Protein AF-A0A7V3X065-F1 (afdb_monomer_lite)

Structure (mmCIF, N/CA/C/O backbone):
data_AF-A0A7V3X065-F1
#
_entry.id   AF-A0A7V3X065-F1
#
loop_
_atom_site.group_PDB
_atom_site.id
_atom_site.type_symbol
_atom_site.label_atom_id
_atom_site.label_alt_id
_atom_site.label_comp_id
_atom_site.label_asym_id
_atom_site.label_entity_id
_atom_site.label_seq_id
_atom_site.pdbx_PDB_ins_code
_atom_site.Cartn_x
_atom_site.Cartn_y
_atom_site.Cartn_z
_atom_site.occupancy
_atom_site.B_iso_or_equiv
_atom_site.auth_seq_id
_atom_site.auth_comp_id
_atom_site.auth_asym_id
_atom_site.auth_atom_id
_atom_site.pdbx_PDB_model_num
ATOM 1 N N . MET A 1 1 ? -48.866 26.792 42.245 1.00 49.00 1 MET A N 1
ATOM 2 C CA . MET A 1 1 ? -47.491 26.667 41.717 1.00 49.00 1 MET A CA 1
ATOM 3 C C . MET A 1 1 ? -47.115 25.197 41.753 1.00 49.00 1 MET A C 1
ATOM 5 O O . MET A 1 1 ? -46.932 24.668 42.839 1.00 49.00 1 MET A O 1
ATOM 9 N N . MET A 1 2 ? -47.112 24.521 40.603 1.00 50.06 2 MET A N 1
ATOM 10 C CA . MET A 1 2 ? -46.608 23.150 40.470 1.00 50.06 2 MET A CA 1
ATOM 11 C C . MET A 1 2 ? -45.158 23.252 40.000 1.00 50.06 2 MET A C 1
ATOM 13 O O . MET A 1 2 ? -44.890 23.874 38.975 1.00 50.06 2 MET A O 1
ATOM 17 N N . VAL A 1 3 ? -44.232 22.720 40.793 1.00 61.69 3 VAL A N 1
ATOM 18 C CA . VAL A 1 3 ? -42.812 22.635 40.448 1.00 61.69 3 VAL A CA 1
ATOM 19 C C . VAL A 1 3 ? -42.677 21.569 39.364 1.00 61.69 3 VAL A C 1
ATOM 21 O O . VAL A 1 3 ? -42.934 20.392 39.608 1.00 61.69 3 VAL A O 1
ATOM 24 N N . GLN A 1 4 ? -42.347 22.007 38.152 1.00 66.12 4 GLN A N 1
ATOM 25 C CA . GLN A 1 4 ? -41.954 21.141 37.048 1.00 66.12 4 GLN A CA 1
ATOM 26 C C . GLN A 1 4 ? -40.628 20.470 37.439 1.00 66.12 4 GLN A C 1
ATOM 28 O O . GLN A 1 4 ? -39.676 21.208 37.694 1.00 66.12 4 GLN A O 1
ATOM 33 N N . PRO A 1 5 ? -40.529 19.129 37.497 1.00 59.16 5 PRO A N 1
ATOM 34 C CA . PRO A 1 5 ? -39.236 18.487 37.638 1.00 59.16 5 PRO A CA 1
ATOM 35 C C . PRO A 1 5 ? -38.431 18.796 36.377 1.00 59.16 5 PRO A C 1
ATOM 37 O O . PRO A 1 5 ? -38.823 18.480 35.250 1.00 59.16 5 PRO A O 1
ATOM 40 N N . ASP A 1 6 ? -37.343 19.504 36.613 1.00 57.09 6 ASP A N 1
ATOM 41 C CA . ASP A 1 6 ? -36.144 19.644 35.821 1.00 57.09 6 ASP A CA 1
ATOM 42 C C . ASP A 1 6 ? -35.778 18.293 35.201 1.00 57.09 6 ASP A C 1
ATOM 44 O O . ASP A 1 6 ? -35.087 17.457 35.783 1.00 57.09 6 ASP A O 1
ATOM 48 N N . ASN A 1 7 ? -36.291 18.092 33.982 1.00 59.09 7 ASN A N 1
ATOM 49 C CA . ASN A 1 7 ? -35.847 17.079 33.043 1.00 59.09 7 ASN A CA 1
ATOM 50 C C . ASN A 1 7 ? -34.392 17.401 32.705 1.00 59.09 7 ASN A C 1
ATOM 52 O O . ASN A 1 7 ? -34.079 18.043 31.700 1.00 59.09 7 ASN A O 1
ATOM 56 N N . SER A 1 8 ? -33.518 17.001 33.623 1.00 53.97 8 SER A N 1
ATOM 57 C CA . SER A 1 8 ? -32.094 16.840 33.449 1.00 53.97 8 SER A CA 1
ATOM 58 C C . SER A 1 8 ? -31.941 15.839 32.320 1.00 53.97 8 SER A C 1
ATOM 60 O O . SER A 1 8 ? -31.803 14.634 32.512 1.00 53.97 8 SER A O 1
ATOM 62 N N . SER A 1 9 ? -32.002 16.389 31.109 1.00 53.91 9 SER A N 1
ATOM 63 C CA . SER A 1 9 ? -31.374 15.840 29.928 1.00 53.91 9 SER A CA 1
ATOM 64 C C . SER A 1 9 ? -29.918 15.682 30.324 1.00 53.91 9 SER A C 1
ATOM 66 O O . SER A 1 9 ? -29.110 16.593 30.157 1.00 53.91 9 SER A O 1
ATOM 68 N N . GLN A 1 10 ? -29.616 14.558 30.972 1.00 53.19 10 GLN A N 1
ATOM 69 C CA . GLN A 1 10 ? -28.274 14.056 31.084 1.00 53.19 10 GLN A CA 1
ATOM 70 C C . GLN A 1 10 ? -27.832 13.947 29.636 1.00 53.19 10 GLN A C 1
ATOM 72 O O . GLN A 1 10 ? -28.214 13.022 28.921 1.00 53.19 10 GLN A O 1
ATOM 77 N N . GLY A 1 11 ? -27.113 14.975 29.181 1.00 52.41 11 GLY A N 1
ATOM 78 C CA . GLY A 1 11 ? -26.222 14.865 28.054 1.00 52.41 11 GLY A CA 1
ATOM 79 C C . GLY A 1 11 ? -25.339 13.698 28.421 1.00 52.41 11 GLY A C 1
ATOM 80 O O . GLY A 1 11 ? -24.451 13.823 29.262 1.00 52.41 11 GLY A O 1
ATOM 81 N N . GLN A 1 12 ? -25.710 12.531 27.903 1.00 53.41 12 GLN A N 1
ATOM 82 C CA . GLN A 1 12 ? -24.936 11.317 28.012 1.00 53.41 12 GLN A CA 1
ATOM 83 C C . GLN A 1 12 ? -23.510 11.747 27.676 1.00 53.41 12 GLN A C 1
ATOM 85 O O . GLN A 1 12 ? -23.341 12.375 26.626 1.00 53.41 12 GLN A O 1
ATOM 90 N N . PRO A 1 13 ? -22.515 11.537 28.555 1.00 51.72 13 PRO A N 1
ATOM 91 C CA . PRO A 1 13 ? -21.146 11.832 28.193 1.00 51.72 13 PRO A CA 1
ATOM 92 C C . PRO A 1 13 ? -20.850 10.923 27.007 1.00 51.72 13 PRO A C 1
ATOM 94 O O . PRO A 1 13 ? -20.631 9.722 27.168 1.00 51.72 13 PRO A O 1
ATOM 97 N N . THR A 1 14 ? -20.950 11.477 25.795 1.00 58.66 14 THR A N 1
ATOM 98 C CA . THR A 1 14 ? -20.407 10.857 24.599 1.00 58.66 14 THR A CA 1
ATOM 99 C C . THR A 1 14 ? -18.981 10.536 24.999 1.00 58.66 14 THR A C 1
ATOM 101 O O . THR A 1 14 ? -18.297 11.453 25.461 1.00 58.66 14 THR A O 1
ATOM 104 N N . PRO A 1 15 ? -18.548 9.267 24.957 1.00 57.94 15 PRO A N 1
ATOM 105 C CA . PRO A 1 15 ? -17.173 8.953 25.274 1.00 57.94 15 PRO A CA 1
ATOM 106 C C . PRO A 1 15 ? -16.339 9.808 24.331 1.00 57.94 15 PRO A C 1
ATOM 108 O O . PRO A 1 15 ? -16.368 9.586 23.121 1.00 57.94 15 PRO A O 1
ATOM 111 N N . GLU A 1 16 ? -15.697 10.841 24.880 1.00 53.16 16 GLU A N 1
ATOM 112 C CA . GLU A 1 16 ? -14.691 11.636 24.200 1.00 53.16 16 GLU A CA 1
ATOM 113 C C . GLU A 1 16 ? -13.709 10.601 23.669 1.00 53.16 16 GLU A C 1
ATOM 115 O O . GLU A 1 16 ? -12.941 10.007 24.431 1.00 53.16 16 GLU A O 1
ATOM 120 N N . GLN A 1 17 ? -13.822 10.270 22.380 1.00 58.06 17 GLN A N 1
ATOM 121 C CA . GLN A 1 17 ? -12.870 9.406 21.714 1.00 58.06 17 GLN A CA 1
ATOM 122 C C . GLN A 1 17 ? -11.569 10.181 21.802 1.00 58.06 17 GLN A C 1
ATOM 124 O O . GLN A 1 17 ? -11.352 11.090 21.007 1.00 58.06 17 GLN A O 1
ATOM 129 N N . THR A 1 18 ? -10.747 9.891 22.811 1.00 56.25 18 THR A N 1
ATOM 130 C CA . THR A 1 18 ? -9.436 10.503 22.979 1.00 56.25 18 THR A CA 1
ATOM 131 C C . THR A 1 18 ? -8.659 10.196 21.709 1.00 56.25 18 THR A C 1
ATOM 133 O O . THR A 1 18 ? -8.121 9.100 21.534 1.00 56.25 18 THR A O 1
ATOM 136 N N . GLN A 1 19 ? -8.682 11.138 20.767 1.00 62.56 19 GLN A N 1
ATOM 137 C CA . GLN A 1 19 ? -8.018 10.997 19.489 1.00 62.56 19 GLN A CA 1
ATOM 138 C C . GLN A 1 19 ? -6.531 10.978 19.796 1.00 62.56 19 GLN A C 1
ATOM 140 O O . GLN A 1 19 ? -5.927 12.001 20.112 1.00 62.56 19 GLN A O 1
ATOM 145 N N . SER A 1 20 ? -5.942 9.786 19.759 1.00 77.81 20 SER A N 1
ATOM 146 C CA . SER A 1 20 ? -4.509 9.648 19.954 1.00 77.81 20 SER A CA 1
ATOM 147 C C . SER A 1 20 ? -3.797 10.435 18.845 1.00 77.81 20 SER A C 1
ATOM 149 O O . SER A 1 20 ? -4.038 10.150 17.666 1.00 77.81 20 SER A O 1
ATOM 151 N N . PRO A 1 21 ? -2.897 11.382 19.175 1.00 82.25 21 PRO A N 1
ATOM 152 C CA . PRO A 1 21 ? -2.131 12.132 18.177 1.00 82.25 21 PRO A CA 1
ATOM 153 C C . PRO A 1 21 ? -1.397 11.206 17.197 1.00 82.25 21 PRO A C 1
ATOM 155 O O . PRO A 1 21 ? -1.309 11.492 16.005 1.00 82.25 21 PRO A O 1
ATOM 158 N N . ALA A 1 22 ? -0.947 10.044 17.684 1.00 83.44 22 ALA A N 1
ATOM 159 C CA . ALA A 1 22 ? -0.311 9.013 16.873 1.00 83.44 22 ALA A CA 1
ATOM 160 C C . ALA A 1 22 ? -1.256 8.421 15.811 1.00 83.44 22 ALA A C 1
ATOM 162 O O . ALA A 1 22 ? -0.830 8.204 14.680 1.00 83.44 22 ALA A O 1
ATOM 163 N N . GLY A 1 23 ? -2.538 8.216 16.131 1.00 81.88 23 GLY A N 1
ATOM 164 C CA . GLY A 1 23 ? -3.537 7.741 15.167 1.00 81.88 23 GLY A CA 1
ATOM 165 C C . GLY A 1 23 ? -3.823 8.770 14.069 1.00 81.88 23 GLY A C 1
ATOM 166 O O . GLY A 1 23 ? -3.951 8.411 12.901 1.00 81.88 23 GLY A O 1
ATOM 167 N N . CYS A 1 24 ? -3.837 10.061 14.417 1.00 84.44 24 CYS A N 1
ATOM 168 C CA . CYS A 1 24 ? -3.980 11.145 13.440 1.00 84.44 24 CYS A CA 1
ATOM 169 C C . CYS A 1 24 ? -2.786 11.198 12.470 1.00 84.44 24 CYS A C 1
ATOM 171 O O . CYS A 1 24 ? -2.973 11.205 11.252 1.00 84.44 24 CYS A O 1
ATOM 173 N N . LEU A 1 25 ? -1.556 11.149 12.994 1.00 86.38 25 LEU A N 1
ATOM 174 C CA . LEU A 1 25 ? -0.342 11.114 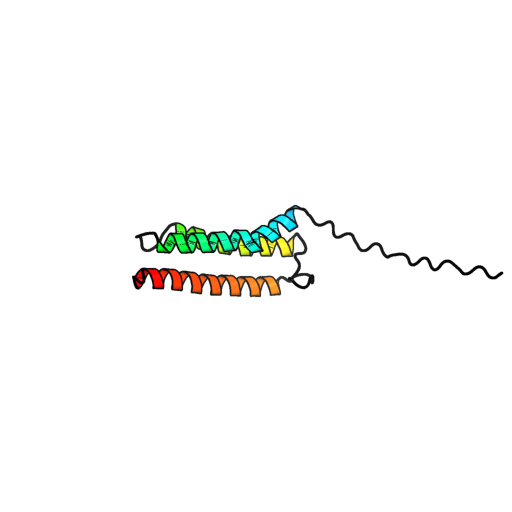12.171 1.00 86.38 25 LEU A CA 1
ATOM 175 C C . LEU A 1 25 ? -0.292 9.875 11.275 1.00 86.38 25 LEU A C 1
ATOM 177 O O . LEU A 1 25 ? 0.035 9.979 10.093 1.00 86.38 25 LEU A O 1
ATOM 181 N N . LEU A 1 26 ? -0.666 8.713 11.813 1.00 85.56 26 LEU A N 1
ATOM 182 C CA . LEU A 1 26 ? -0.733 7.476 11.045 1.00 85.56 26 LEU A CA 1
ATOM 183 C C . LEU A 1 26 ? -1.748 7.586 9.902 1.00 85.56 26 LEU A C 1
ATOM 185 O O . LEU A 1 26 ? -1.470 7.131 8.792 1.00 85.56 26 LEU A O 1
ATOM 189 N N . ARG A 1 27 ? -2.888 8.245 10.148 1.00 85.38 27 ARG A N 1
ATOM 190 C CA . ARG A 1 27 ? -3.905 8.519 9.129 1.00 85.38 27 ARG A CA 1
ATOM 191 C C . ARG A 1 27 ? -3.385 9.401 8.002 1.00 85.38 27 ARG A C 1
ATOM 193 O O . ARG A 1 27 ? -3.550 9.056 6.835 1.00 85.38 27 ARG A O 1
ATOM 200 N N . LEU A 1 28 ? -2.707 10.494 8.342 1.00 85.38 28 LEU A N 1
ATOM 201 C CA . LEU A 1 28 ? -2.070 11.368 7.354 1.00 85.38 28 LEU A CA 1
ATOM 202 C C . LEU A 1 28 ? -0.993 10.629 6.551 1.00 85.38 28 LEU A C 1
ATOM 204 O O . LEU A 1 28 ? -0.895 10.805 5.335 1.00 85.38 28 LEU A O 1
ATOM 208 N N . TYR A 1 29 ? -0.217 9.769 7.215 1.00 86.50 29 TYR A N 1
ATOM 209 C CA . TYR A 1 29 ? 0.829 8.992 6.566 1.00 86.50 29 TYR A CA 1
ATOM 210 C C . TYR A 1 29 ? 0.274 8.077 5.468 1.00 86.50 29 TYR A C 1
ATOM 212 O O . TYR A 1 29 ? 0.733 8.145 4.325 1.00 86.50 29 TYR A O 1
ATOM 220 N N . TRP A 1 30 ? -0.725 7.245 5.787 1.00 84.38 30 TRP A N 1
ATOM 221 C CA . TRP A 1 30 ? -1.248 6.283 4.813 1.00 84.38 30 TRP A CA 1
ATOM 222 C C . TRP A 1 30 ? -2.119 6.948 3.738 1.00 84.38 30 TRP A C 1
ATOM 224 O O . TRP A 1 30 ? -2.166 6.443 2.621 1.00 84.38 30 TRP A O 1
ATOM 234 N N . MET A 1 31 ? -2.771 8.081 4.031 1.00 82.25 31 MET A N 1
ATOM 235 C CA . MET A 1 31 ? -3.576 8.805 3.037 1.00 82.25 31 MET A CA 1
ATOM 236 C C . MET A 1 31 ? -2.736 9.599 2.033 1.00 82.25 31 MET A C 1
ATOM 238 O O . MET A 1 31 ? -3.135 9.708 0.877 1.00 82.25 31 MET A O 1
ATOM 242 N N . ILE A 1 32 ? -1.608 10.177 2.459 1.00 84.12 32 ILE A N 1
ATOM 243 C CA . ILE A 1 32 ? -0.848 11.136 1.641 1.00 84.12 32 ILE A CA 1
ATOM 244 C C . ILE A 1 32 ? 0.577 10.644 1.415 1.00 84.12 32 ILE A C 1
ATOM 246 O O . ILE A 1 32 ? 0.963 10.365 0.282 1.00 84.12 32 ILE A O 1
ATOM 250 N N . PHE A 1 33 ? 1.363 10.531 2.486 1.00 81.56 33 PHE A N 1
ATOM 251 C CA . PHE A 1 33 ? 2.810 10.327 2.383 1.00 81.56 33 PHE A CA 1
ATOM 252 C C . PHE A 1 33 ? 3.182 9.043 1.648 1.00 81.56 33 PHE A C 1
ATOM 254 O O . PHE A 1 33 ? 4.071 9.059 0.800 1.00 81.56 33 PHE A O 1
ATOM 261 N N . GLY A 1 34 ? 2.504 7.937 1.949 1.00 76.06 34 GLY A N 1
ATOM 262 C CA . GLY A 1 34 ? 2.847 6.660 1.338 1.00 76.06 34 GLY A CA 1
ATOM 263 C C . GLY A 1 34 ? 2.518 6.590 -0.159 1.00 76.06 34 GLY A C 1
ATOM 264 O O . GLY A 1 34 ? 3.322 6.074 -0.933 1.00 76.06 34 GLY A O 1
ATOM 265 N N . TYR A 1 35 ? 1.402 7.184 -0.597 1.00 81.75 35 TYR A N 1
ATOM 266 C CA . TYR A 1 35 ? 1.075 7.278 -2.025 1.00 81.75 35 TYR A CA 1
ATOM 267 C C . TYR A 1 35 ? 1.965 8.287 -2.758 1.00 81.75 35 TYR A C 1
ATOM 269 O O . TYR A 1 35 ? 2.409 8.011 -3.870 1.00 81.75 35 TYR A O 1
ATOM 277 N N . LEU A 1 36 ? 2.288 9.421 -2.128 1.00 83.88 36 LEU A N 1
ATOM 278 C CA . LEU A 1 36 ? 3.216 10.406 -2.685 1.00 83.88 36 LEU A CA 1
ATOM 279 C C . LEU A 1 36 ? 4.599 9.790 -2.926 1.00 83.88 36 LEU A C 1
ATOM 281 O O . LEU A 1 36 ? 5.172 9.972 -3.997 1.00 83.88 36 LEU A O 1
ATOM 285 N N . LEU A 1 37 ? 5.108 9.012 -1.966 1.00 81.81 37 LEU A N 1
ATOM 286 C CA . LEU A 1 37 ? 6.376 8.302 -2.114 1.00 81.81 37 LEU A CA 1
ATOM 287 C C . LEU A 1 37 ? 6.336 7.318 -3.293 1.00 81.81 37 LEU A C 1
ATOM 289 O O . LEU A 1 37 ? 7.271 7.293 -4.089 1.00 81.81 37 LEU A O 1
ATOM 293 N N . ALA A 1 38 ? 5.240 6.570 -3.459 1.00 77.75 38 ALA A N 1
ATOM 294 C CA . ALA A 1 38 ? 5.069 5.664 -4.594 1.00 77.75 38 ALA A CA 1
ATOM 295 C C . ALA A 1 38 ? 5.087 6.405 -5.947 1.00 77.75 38 ALA A C 1
ATOM 297 O O . ALA A 1 38 ? 5.722 5.940 -6.894 1.00 77.75 38 ALA A O 1
ATOM 298 N N . VAL A 1 39 ? 4.452 7.580 -6.038 1.00 81.44 39 VAL A N 1
ATOM 299 C CA . VAL A 1 39 ? 4.477 8.418 -7.252 1.00 81.44 39 VAL A CA 1
ATOM 300 C C . VAL A 1 39 ? 5.888 8.930 -7.545 1.00 81.44 39 VAL A C 1
ATOM 302 O O . VAL A 1 39 ? 6.347 8.830 -8.682 1.00 81.44 39 VAL A O 1
ATOM 305 N N . LEU A 1 40 ? 6.603 9.428 -6.531 1.00 82.88 40 LEU A N 1
ATOM 306 C CA . LEU A 1 40 ? 7.984 9.900 -6.685 1.00 82.88 40 LEU A CA 1
ATOM 307 C C . LEU A 1 40 ? 8.926 8.774 -7.136 1.00 82.88 40 LEU A C 1
ATOM 309 O O . LEU A 1 40 ? 9.763 8.987 -8.014 1.00 82.88 40 LEU A O 1
ATOM 313 N N . CYS A 1 41 ? 8.759 7.565 -6.594 1.00 79.00 41 CYS A N 1
ATOM 314 C CA . CYS A 1 41 ? 9.472 6.382 -7.070 1.00 79.00 41 CYS A CA 1
ATOM 315 C C . CYS A 1 41 ? 9.161 6.092 -8.542 1.00 79.00 41 CYS A C 1
ATOM 317 O O . CYS A 1 41 ? 10.085 5.845 -9.308 1.00 79.00 41 CYS A O 1
ATOM 319 N N . GLY A 1 42 ? 7.895 6.182 -8.959 1.00 73.44 42 GLY A N 1
ATOM 320 C CA . GLY A 1 42 ? 7.510 5.980 -10.356 1.00 73.44 42 GLY A CA 1
ATOM 321 C C . GLY A 1 42 ? 8.185 6.961 -11.318 1.00 73.44 42 GLY A C 1
ATOM 322 O O . GLY A 1 42 ? 8.746 6.536 -12.324 1.00 73.44 42 GLY A O 1
ATOM 323 N N . VAL A 1 43 ? 8.216 8.253 -10.976 1.00 78.00 43 VAL A N 1
ATOM 324 C CA . VAL A 1 43 ? 8.931 9.279 -11.764 1.00 78.00 43 VAL A CA 1
ATOM 325 C C . VAL A 1 43 ? 10.430 8.973 -11.844 1.00 78.00 43 VAL A C 1
ATOM 327 O O . VAL A 1 43 ? 11.036 9.095 -12.906 1.00 78.00 43 VAL A O 1
ATOM 330 N N . SER A 1 44 ? 11.030 8.537 -10.735 1.00 77.25 44 SER A N 1
ATOM 331 C CA . SER A 1 44 ? 12.447 8.164 -10.696 1.00 77.25 44 SER A CA 1
ATOM 332 C C . SER A 1 44 ? 12.760 6.940 -11.571 1.00 77.25 44 SER A C 1
ATOM 334 O O . SER A 1 44 ? 13.773 6.943 -12.265 1.00 77.25 44 SER A O 1
ATOM 336 N N . ILE A 1 45 ? 11.876 5.930 -11.618 1.00 73.94 45 ILE A N 1
ATOM 337 C CA . ILE A 1 45 ? 12.040 4.739 -12.478 1.00 73.94 45 ILE A CA 1
ATOM 338 C C . ILE A 1 45 ? 12.064 5.121 -13.962 1.00 73.94 45 ILE A C 1
ATOM 340 O O . ILE A 1 45 ? 12.869 4.572 -14.712 1.00 73.94 45 ILE A O 1
ATOM 344 N N . VAL A 1 46 ? 11.228 6.074 -14.387 1.00 71.06 46 VAL A N 1
ATOM 345 C CA . VAL A 1 46 ? 11.227 6.561 -15.779 1.00 71.06 46 VAL A CA 1
ATOM 346 C C . VAL A 1 46 ? 12.566 7.211 -16.144 1.00 71.06 46 VAL A C 1
ATOM 348 O O . VAL A 1 46 ? 13.062 7.009 -17.247 1.00 71.06 46 VAL A O 1
ATOM 351 N N . ASN A 1 47 ? 13.184 7.938 -15.211 1.00 71.81 47 ASN A N 1
ATOM 352 C CA . ASN A 1 47 ? 14.420 8.686 -15.453 1.00 71.81 47 ASN A CA 1
ATOM 353 C C . ASN A 1 47 ? 15.714 7.855 -15.331 1.00 71.81 47 ASN A C 1
ATOM 355 O O . ASN A 1 47 ? 16.800 8.399 -15.530 1.00 71.81 47 ASN A O 1
ATOM 359 N N . HIS A 1 48 ? 15.647 6.565 -14.984 1.00 66.81 48 HIS A N 1
ATOM 360 C CA . HIS A 1 48 ? 16.830 5.742 -14.705 1.00 66.81 48 HIS A CA 1
ATOM 361 C C . HIS A 1 48 ? 17.074 4.682 -15.800 1.00 66.81 48 HIS A C 1
ATOM 363 O O . HIS A 1 48 ? 16.174 3.942 -16.187 1.00 66.81 48 HIS A O 1
ATOM 369 N N . HIS A 1 49 ? 18.312 4.570 -16.297 1.00 61.00 49 HIS A N 1
ATOM 370 C CA . HIS A 1 49 ? 18.673 3.761 -17.479 1.00 61.00 49 HIS A CA 1
ATOM 371 C C . HIS A 1 49 ? 19.004 2.270 -17.179 1.00 61.00 49 HIS A C 1
ATOM 373 O O . HIS A 1 49 ? 19.885 1.701 -17.819 1.00 61.00 49 HIS A O 1
ATOM 379 N N . GLY A 1 50 ? 18.357 1.610 -16.207 1.00 61.06 50 GLY A N 1
ATOM 380 C CA . GLY A 1 50 ? 18.666 0.207 -15.837 1.00 61.06 50 GLY A CA 1
ATOM 381 C C . GLY A 1 50 ? 17.428 -0.648 -15.554 1.00 61.06 50 GLY A C 1
ATOM 382 O O . GLY A 1 50 ? 16.490 -0.157 -14.941 1.00 61.06 50 GLY A O 1
ATOM 383 N N . ASP A 1 51 ? 17.370 -1.890 -16.055 1.00 66.38 51 ASP A N 1
ATOM 384 C CA . ASP A 1 51 ? 16.157 -2.741 -16.146 1.00 66.38 51 ASP A CA 1
ATOM 385 C C . ASP A 1 51 ? 15.362 -2.869 -14.839 1.00 66.38 51 ASP A C 1
ATOM 387 O O . ASP A 1 51 ? 14.235 -2.385 -14.767 1.00 66.38 51 ASP A O 1
ATOM 391 N N . PHE A 1 52 ? 15.965 -3.449 -13.799 1.00 66.56 52 PHE A N 1
ATOM 392 C CA . PHE A 1 52 ? 15.387 -3.548 -12.458 1.00 66.56 52 PHE A CA 1
ATOM 393 C C . PHE A 1 52 ? 16.232 -2.719 -11.495 1.00 66.56 52 PHE A C 1
ATOM 395 O O . PHE A 1 52 ? 17.431 -2.960 -11.340 1.00 66.56 52 PHE A O 1
ATOM 402 N N . SER A 1 53 ? 15.628 -1.712 -10.873 1.00 76.44 53 SER A N 1
ATOM 403 C CA . SER A 1 53 ? 16.334 -0.750 -10.041 1.00 76.44 53 SER A CA 1
ATOM 404 C C . SER A 1 53 ? 16.001 -0.936 -8.566 1.00 76.44 53 SER A C 1
ATOM 406 O O . SER A 1 53 ? 14.947 -1.436 -8.181 1.00 76.44 53 SER A O 1
ATOM 408 N N . PHE A 1 54 ? 16.886 -0.447 -7.699 1.00 82.50 54 PHE A N 1
ATOM 409 C CA . PHE A 1 54 ? 16.604 -0.327 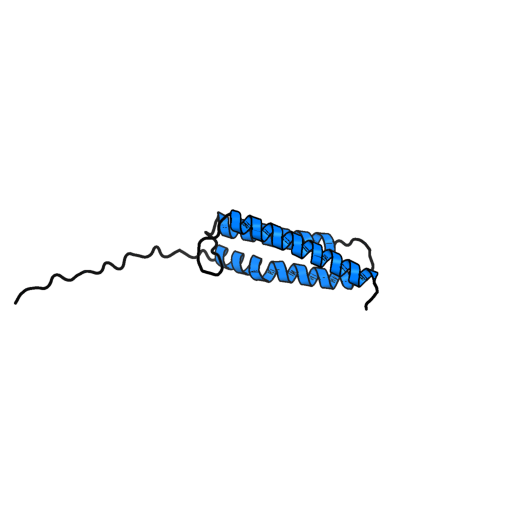-6.268 1.00 82.50 54 PHE A CA 1
ATOM 410 C C . PHE A 1 54 ? 15.307 0.463 -6.000 1.00 82.50 54 PHE A C 1
ATOM 412 O O . PHE A 1 54 ? 14.615 0.225 -5.012 1.00 82.50 54 PHE A O 1
ATOM 419 N N . VAL A 1 55 ? 14.932 1.356 -6.921 1.00 82.06 55 VAL A N 1
ATOM 420 C CA . VAL A 1 55 ? 13.694 2.142 -6.865 1.00 82.06 55 VAL A CA 1
ATOM 421 C C . VAL A 1 55 ? 12.434 1.268 -6.952 1.00 82.06 55 VAL A C 1
ATOM 423 O O . VAL A 1 55 ? 11.448 1.589 -6.291 1.00 82.06 55 VAL A O 1
ATOM 426 N N . ASP A 1 56 ? 12.465 0.137 -7.668 1.00 84.94 56 ASP A N 1
ATOM 427 C CA . ASP A 1 56 ? 11.349 -0.818 -7.713 1.00 84.94 56 ASP A CA 1
ATOM 428 C C . ASP A 1 56 ? 11.071 -1.413 -6.327 1.00 84.94 56 ASP A C 1
ATOM 430 O O . ASP A 1 56 ? 9.922 -1.534 -5.902 1.00 84.94 56 ASP A O 1
ATOM 434 N N . VAL A 1 57 ? 12.129 -1.727 -5.576 1.00 87.69 57 VAL A N 1
ATOM 435 C CA . VAL A 1 57 ? 12.003 -2.238 -4.205 1.00 87.69 57 VAL A CA 1
ATOM 436 C C . VAL A 1 57 ? 11.406 -1.169 -3.292 1.00 87.69 57 VAL A C 1
ATOM 438 O O . VAL A 1 57 ? 10.487 -1.463 -2.529 1.00 87.69 57 VAL A O 1
ATOM 441 N N . ILE A 1 58 ? 11.873 0.081 -3.393 1.00 87.44 58 ILE A N 1
ATOM 442 C CA . ILE A 1 58 ? 11.327 1.196 -2.602 1.00 87.44 58 ILE A CA 1
ATOM 443 C C . ILE A 1 58 ? 9.849 1.430 -2.937 1.00 87.44 58 ILE A C 1
ATOM 445 O O . ILE A 1 58 ? 9.052 1.636 -2.025 1.00 87.44 58 ILE A O 1
ATOM 449 N N . TYR A 1 59 ? 9.466 1.350 -4.214 1.00 87.56 59 TYR A N 1
ATOM 450 C CA . TYR A 1 59 ? 8.076 1.474 -4.651 1.00 87.56 59 TYR A CA 1
ATOM 451 C C . TYR A 1 59 ? 7.170 0.444 -3.958 1.00 87.56 59 TYR A C 1
ATOM 453 O O . TYR A 1 59 ? 6.165 0.804 -3.338 1.00 87.56 59 TYR A O 1
ATOM 461 N N . TRP A 1 60 ? 7.558 -0.834 -3.989 1.00 90.38 60 TRP A N 1
ATOM 462 C CA . TRP A 1 60 ? 6.801 -1.900 -3.330 1.00 90.38 60 TRP A CA 1
ATOM 463 C C . TRP A 1 60 ? 6.792 -1.766 -1.807 1.00 90.38 60 TRP A C 1
ATOM 465 O O . TRP A 1 60 ? 5.756 -1.995 -1.179 1.00 90.38 60 TRP A O 1
ATOM 475 N N . LEU A 1 61 ? 7.907 -1.343 -1.206 1.00 90.50 61 LEU A N 1
ATOM 476 C CA . LEU A 1 61 ? 7.974 -1.062 0.228 1.00 90.50 61 LEU A CA 1
ATOM 477 C C . LEU A 1 61 ? 7.074 0.110 0.631 1.00 90.50 61 LEU A C 1
ATOM 479 O O . LEU A 1 61 ? 6.453 0.042 1.689 1.00 90.50 61 LEU A O 1
ATOM 483 N N . ALA A 1 62 ? 6.948 1.149 -0.197 1.00 89.06 62 ALA A N 1
ATOM 484 C CA . ALA A 1 62 ? 6.042 2.266 0.058 1.00 89.06 62 ALA A CA 1
ATOM 485 C C . ALA A 1 62 ? 4.580 1.795 0.084 1.00 89.06 62 ALA A C 1
ATOM 487 O O . ALA A 1 62 ? 3.855 2.093 1.036 1.00 89.06 62 ALA A O 1
ATOM 488 N N . LEU A 1 63 ? 4.165 0.985 -0.900 1.00 90.44 63 LEU A N 1
ATOM 489 C CA . LEU A 1 63 ? 2.826 0.385 -0.915 1.00 90.44 63 LEU A CA 1
ATOM 490 C C . LEU A 1 63 ? 2.605 -0.540 0.289 1.00 90.44 63 LEU A C 1
ATOM 492 O O . LEU A 1 63 ? 1.589 -0.428 0.973 1.00 90.44 63 LEU A O 1
ATOM 496 N N . GLY A 1 64 ? 3.569 -1.408 0.605 1.00 92.38 64 GLY A N 1
ATOM 497 C CA . GLY A 1 64 ? 3.511 -2.265 1.793 1.00 92.38 64 GLY A CA 1
ATOM 498 C C . GLY A 1 64 ? 3.400 -1.462 3.095 1.00 92.38 64 GLY A C 1
ATOM 499 O O . GLY A 1 64 ? 2.605 -1.807 3.970 1.00 92.38 64 GLY A O 1
ATOM 500 N N . GLY A 1 65 ? 4.129 -0.349 3.193 1.00 90.00 65 GLY A N 1
ATOM 501 C CA . GLY A 1 65 ? 4.080 0.590 4.311 1.00 90.00 65 GLY A CA 1
ATOM 502 C C . GLY A 1 65 ? 2.708 1.238 4.484 1.00 90.00 65 GLY A C 1
ATOM 503 O O . GLY A 1 65 ? 2.199 1.280 5.603 1.00 90.00 65 GLY A O 1
ATOM 504 N N . VAL A 1 66 ? 2.059 1.664 3.392 1.00 90.12 66 VAL A N 1
ATOM 505 C CA . VAL A 1 66 ? 0.672 2.171 3.413 1.00 90.12 66 VAL A CA 1
ATOM 506 C C . VAL A 1 66 ? -0.284 1.118 3.964 1.00 90.12 66 VAL A C 1
ATOM 508 O O . VAL A 1 66 ? -1.091 1.412 4.848 1.00 90.12 66 VAL A O 1
ATOM 511 N N . LEU A 1 67 ? -0.184 -0.119 3.474 1.00 92.31 67 LEU A N 1
ATOM 512 C CA . LEU A 1 67 ? -1.074 -1.202 3.891 1.00 92.31 67 LEU A CA 1
ATOM 513 C C . LEU A 1 67 ? -0.890 -1.571 5.358 1.00 92.31 67 LEU A C 1
ATOM 515 O O . LEU A 1 67 ? -1.881 -1.755 6.071 1.00 92.31 67 LEU A O 1
ATOM 519 N N . LEU A 1 68 ? 0.360 -1.636 5.817 1.00 91.12 68 LEU A N 1
ATOM 520 C CA . LEU A 1 68 ? 0.681 -1.894 7.212 1.00 91.12 68 LEU A CA 1
ATOM 521 C C . LEU A 1 68 ? 0.200 -0.748 8.107 1.00 91.12 68 LEU A C 1
ATOM 523 O O . LEU A 1 68 ? -0.433 -0.996 9.130 1.00 91.12 68 LEU A O 1
ATOM 527 N N . ALA A 1 69 ? 0.427 0.502 7.705 1.00 88.69 69 ALA A N 1
ATOM 528 C CA . ALA A 1 69 ? -0.056 1.667 8.436 1.00 88.69 69 ALA A CA 1
ATOM 529 C C . ALA A 1 69 ? -1.585 1.676 8.543 1.00 88.69 69 ALA A C 1
ATOM 531 O O . ALA A 1 69 ? -2.115 1.885 9.633 1.00 88.69 69 ALA A O 1
ATOM 532 N N . ARG A 1 70 ? -2.306 1.362 7.457 1.00 90.38 70 ARG A N 1
ATOM 533 C CA . ARG A 1 70 ? -3.770 1.241 7.491 1.00 90.38 70 ARG A CA 1
ATOM 534 C C . ARG A 1 70 ? -4.229 0.079 8.372 1.00 90.38 70 ARG A C 1
ATOM 536 O O . ARG A 1 70 ? -5.238 0.205 9.060 1.00 90.38 70 ARG A O 1
ATOM 543 N N . TRP A 1 71 ? -3.497 -1.034 8.389 1.00 89.69 71 TRP A N 1
ATOM 544 C CA . TRP A 1 71 ? -3.798 -2.157 9.280 1.00 89.69 71 TRP A CA 1
ATOM 545 C C . TRP A 1 71 ? -3.642 -1.771 10.755 1.00 89.69 71 TRP A C 1
ATOM 547 O O . TRP A 1 71 ? -4.513 -2.085 11.568 1.00 89.69 71 TRP A O 1
ATOM 557 N N . VAL A 1 72 ? -2.564 -1.058 11.099 1.00 89.94 72 VAL A N 1
ATOM 558 C CA . VAL A 1 72 ? -2.314 -0.562 12.460 1.00 89.94 72 VAL A CA 1
ATOM 559 C C . VAL A 1 72 ? -3.341 0.503 12.858 1.00 89.94 72 VAL A C 1
ATOM 561 O O . VAL A 1 72 ? -3.832 0.461 13.983 1.00 89.94 72 VAL A O 1
ATOM 564 N N . ASP A 1 73 ? -3.717 1.410 11.951 1.00 87.00 73 ASP A N 1
ATOM 565 C CA . ASP A 1 73 ? -4.775 2.414 12.161 1.00 87.00 73 ASP A CA 1
ATOM 566 C C . ASP A 1 73 ? -6.097 1.739 12.553 1.00 87.00 73 ASP A C 1
ATOM 568 O O . ASP A 1 73 ? -6.692 2.066 13.578 1.00 87.00 73 ASP A O 1
ATOM 572 N N . ILE A 1 74 ? -6.509 0.712 11.808 1.00 88.06 74 ILE A N 1
ATOM 573 C CA . ILE A 1 74 ? -7.732 -0.048 12.096 1.00 88.06 74 ILE A CA 1
ATOM 574 C C . ILE A 1 74 ? -7.604 -0.842 13.404 1.00 88.06 74 ILE A C 1
ATOM 576 O O . ILE A 1 74 ? -8.498 -0.787 14.244 1.00 88.06 74 ILE A O 1
ATOM 580 N N . SER A 1 75 ? -6.490 -1.552 13.601 1.00 86.88 75 SER A N 1
ATOM 581 C CA . SER A 1 75 ? -6.343 -2.519 14.699 1.00 86.88 75 SER A CA 1
ATOM 582 C C . SER A 1 75 ? -6.033 -1.884 16.058 1.00 86.88 75 SER A C 1
ATOM 584 O O . SER A 1 75 ? -6.409 -2.444 17.083 1.00 86.88 75 SER A O 1
ATOM 586 N N . ARG A 1 76 ? -5.318 -0.749 16.094 1.00 85.38 76 ARG A N 1
ATOM 587 C CA . ARG A 1 76 ? -4.912 -0.080 17.346 1.00 85.38 76 ARG A CA 1
ATOM 588 C C . ARG A 1 76 ? -5.599 1.252 17.602 1.00 85.38 76 ARG A C 1
ATOM 590 O O . ARG A 1 76 ? -5.753 1.617 18.763 1.00 85.38 76 ARG A O 1
ATOM 597 N N . TYR A 1 77 ? -5.986 1.977 16.557 1.00 82.81 77 TYR A N 1
ATOM 598 C CA . TYR A 1 77 ? -6.505 3.342 16.688 1.00 82.81 77 TYR A CA 1
ATOM 599 C C . TYR A 1 77 ? -7.994 3.456 16.356 1.00 82.81 77 TYR A C 1
ATOM 601 O O . TYR A 1 77 ? -8.503 4.569 16.249 1.00 82.81 77 TYR A O 1
ATOM 609 N N . ASN A 1 78 ? -8.699 2.322 16.224 1.00 80.00 78 ASN A N 1
ATOM 610 C CA . ASN A 1 78 ? -10.107 2.267 15.818 1.00 80.00 78 ASN A CA 1
ATOM 611 C C . ASN A 1 78 ? -10.357 3.100 14.553 1.00 80.00 78 ASN A C 1
ATOM 613 O O . ASN A 1 78 ? -11.290 3.902 14.484 1.00 80.00 78 ASN A O 1
ATOM 617 N N . GLY A 1 79 ? -9.461 2.946 13.572 1.00 77.06 79 GLY A N 1
ATOM 618 C CA . GLY A 1 79 ? -9.486 3.685 12.322 1.00 77.06 79 GLY A CA 1
ATOM 619 C C . GLY A 1 79 ? -10.879 3.687 11.695 1.00 77.06 79 GLY A C 1
ATOM 620 O O . GLY A 1 79 ? -11.547 2.657 11.625 1.00 77.06 79 GLY A O 1
ATOM 621 N N . THR A 1 80 ? -11.325 4.848 11.229 1.00 82.94 80 THR A N 1
ATOM 622 C CA . THR A 1 80 ? -12.644 5.000 10.615 1.00 82.94 80 THR A CA 1
ATOM 623 C C . THR A 1 80 ? -12.546 4.963 9.091 1.00 82.94 80 THR A C 1
ATOM 625 O O . THR A 1 80 ? -11.475 5.113 8.480 1.00 82.94 80 THR A O 1
ATOM 628 N N . ARG A 1 81 ? -13.682 4.693 8.458 1.00 78.38 81 ARG A N 1
ATOM 629 C CA . ARG A 1 81 ? -13.944 4.935 7.042 1.00 78.38 81 ARG A CA 1
ATOM 630 C C . ARG A 1 81 ? -14.175 6.437 6.831 1.00 78.38 81 ARG A C 1
ATOM 632 O O . ARG A 1 81 ? -14.261 7.217 7.779 1.00 78.38 81 ARG A O 1
ATOM 639 N N . THR A 1 82 ? -14.251 6.851 5.572 1.00 73.44 82 THR A N 1
ATOM 640 C CA . THR A 1 82 ? -14.451 8.260 5.187 1.00 73.44 82 THR A CA 1
ATOM 641 C C . THR A 1 82 ? -15.817 8.812 5.598 1.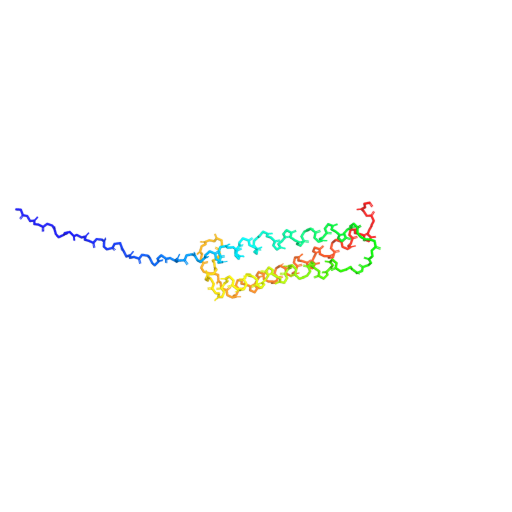00 73.44 82 THR A C 1
ATOM 643 O O . THR A 1 82 ? -15.968 10.019 5.714 1.00 73.44 82 THR A O 1
ATOM 646 N N . ASP A 1 83 ? -16.794 7.937 5.836 1.00 77.81 83 ASP A N 1
ATOM 647 C CA . ASP A 1 83 ? -18.129 8.254 6.359 1.00 77.81 83 ASP A CA 1
ATOM 648 C C . ASP A 1 83 ? -18.174 8.322 7.900 1.00 77.81 83 ASP A C 1
ATOM 650 O O . ASP A 1 83 ? -19.241 8.496 8.484 1.00 77.81 83 ASP A O 1
ATOM 654 N N . GLY A 1 84 ? -17.026 8.169 8.569 1.00 75.06 84 GLY A N 1
ATOM 655 C CA . GLY A 1 84 ? -16.918 8.170 10.027 1.00 75.06 84 GLY A CA 1
ATOM 656 C C . GLY A 1 84 ? -17.250 6.832 10.693 1.00 75.06 84 GLY A C 1
ATOM 657 O O . GLY A 1 84 ? -17.036 6.702 11.895 1.00 75.06 84 GLY A O 1
ATOM 658 N N . GLN A 1 85 ? -17.702 5.820 9.945 1.00 82.62 85 GLN A N 1
ATOM 659 C CA . GLN A 1 85 ? -17.997 4.497 10.501 1.00 82.62 85 GLN A CA 1
ATOM 660 C C . GLN A 1 85 ? -16.706 3.740 10.850 1.00 82.62 85 GLN A C 1
ATOM 662 O O . GLN A 1 85 ? -15.680 3.948 10.195 1.00 82.62 85 GLN A O 1
ATOM 667 N N . PRO A 1 86 ? -16.710 2.842 11.851 1.00 84.31 86 PRO A N 1
ATOM 668 C CA . PRO A 1 86 ? -15.540 2.027 12.166 1.00 84.31 86 PRO A CA 1
ATOM 669 C C . PRO A 1 86 ? -15.147 1.173 10.954 1.00 84.31 86 PRO A C 1
ATOM 671 O O . PRO A 1 86 ? -15.985 0.504 10.346 1.00 84.31 86 PRO A O 1
ATOM 674 N N . ALA A 1 87 ? -13.869 1.207 10.578 1.00 86.31 87 ALA A N 1
ATOM 675 C CA . ALA A 1 87 ? -13.369 0.384 9.488 1.00 86.31 87 ALA A CA 1
ATOM 676 C C . ALA A 1 87 ? -13.136 -1.049 9.973 1.00 86.31 87 ALA A C 1
ATOM 678 O O . ALA A 1 87 ? -12.608 -1.286 11.057 1.00 86.31 87 ALA A O 1
ATOM 679 N N . THR A 1 88 ? -13.518 -2.020 9.150 1.00 88.38 88 THR A N 1
ATOM 680 C CA . THR A 1 88 ? -13.362 -3.440 9.470 1.00 88.38 88 THR A CA 1
ATOM 681 C C . THR A 1 88 ? -12.113 -4.028 8.812 1.00 88.38 88 THR A C 1
ATOM 683 O O . THR A 1 88 ? -11.583 -3.505 7.829 1.00 88.38 88 THR A O 1
ATOM 686 N N . LEU A 1 89 ? -11.665 -5.196 9.286 1.00 87.38 89 LEU A N 1
ATOM 687 C CA . LEU A 1 89 ? -10.602 -5.954 8.608 1.00 87.38 89 LEU A CA 1
ATOM 688 C C . LEU A 1 89 ? -11.001 -6.403 7.192 1.00 87.38 89 LEU A C 1
ATOM 690 O O . LEU A 1 89 ? -10.133 -6.633 6.349 1.00 87.38 89 LEU A O 1
ATOM 694 N N . ARG A 1 90 ? -12.303 -6.514 6.902 1.00 89.38 90 ARG A N 1
ATOM 695 C CA . ARG A 1 90 ? -12.791 -6.765 5.542 1.00 89.38 90 ARG A CA 1
ATOM 696 C C . ARG A 1 90 ? -12.522 -5.561 4.642 1.00 89.38 90 ARG A C 1
ATOM 698 O O . ARG A 1 90 ? -12.014 -5.753 3.541 1.00 89.38 90 ARG A O 1
ATOM 705 N N . ASP A 1 91 ? -12.795 -4.350 5.125 1.00 87.00 91 ASP A N 1
ATOM 706 C CA . ASP A 1 91 ? -12.483 -3.112 4.400 1.00 87.00 91 ASP A CA 1
ATOM 707 C C . ASP A 1 91 ? -10.980 -2.989 4.148 1.00 87.00 91 ASP A C 1
ATOM 709 O O . ASP A 1 91 ? -10.563 -2.628 3.049 1.00 87.00 91 ASP A O 1
ATOM 713 N N . TRP A 1 92 ? -10.162 -3.364 5.137 1.00 91.44 92 TRP A N 1
ATOM 714 C CA . TRP A 1 92 ? -8.714 -3.422 4.968 1.00 91.44 92 TRP A CA 1
ATOM 715 C C . TRP A 1 92 ? -8.294 -4.388 3.856 1.00 91.44 92 TRP A C 1
ATOM 717 O O . TRP A 1 92 ? -7.496 -4.009 3.007 1.00 91.44 92 TRP A O 1
ATOM 727 N N . LYS A 1 93 ? -8.844 -5.611 3.814 1.00 91.44 93 LYS A N 1
ATOM 728 C CA . LYS A 1 93 ? -8.525 -6.593 2.761 1.00 91.44 93 LYS A CA 1
ATOM 729 C C . LYS A 1 93 ? -8.878 -6.077 1.370 1.00 91.44 93 LYS A C 1
ATOM 731 O O . LYS A 1 93 ? -8.083 -6.227 0.449 1.00 91.44 93 LYS A O 1
ATOM 736 N N . VAL A 1 94 ? -10.057 -5.471 1.221 1.00 92.25 94 VAL A N 1
ATOM 737 C CA . VAL A 1 94 ? -10.483 -4.880 -0.056 1.00 92.25 94 VAL A CA 1
ATOM 738 C C . VAL A 1 94 ? -9.538 -3.748 -0.449 1.00 92.25 94 VAL A C 1
ATOM 740 O O . VAL A 1 94 ? -9.055 -3.733 -1.577 1.00 92.25 94 VAL A O 1
ATOM 743 N N . HIS A 1 95 ? -9.212 -2.852 0.486 1.00 88.62 95 HIS A N 1
ATOM 744 C CA . HIS A 1 95 ? -8.247 -1.781 0.250 1.00 88.62 95 HIS A CA 1
ATOM 745 C C . HIS A 1 95 ? -6.880 -2.337 -0.165 1.00 88.62 95 HIS A C 1
ATOM 747 O O . HIS A 1 95 ? -6.340 -1.912 -1.175 1.00 88.62 95 HIS A O 1
ATOM 753 N N . ALA A 1 96 ? -6.367 -3.347 0.541 1.00 91.81 96 ALA A N 1
ATOM 754 C CA . ALA A 1 96 ? -5.095 -3.986 0.233 1.00 91.81 96 ALA A CA 1
ATOM 755 C C . ALA A 1 96 ? -5.057 -4.583 -1.174 1.00 91.81 96 ALA A C 1
ATOM 757 O O . ALA A 1 96 ? -4.104 -4.343 -1.911 1.00 91.81 96 ALA A O 1
ATOM 758 N N . ILE A 1 97 ? -6.105 -5.307 -1.574 1.00 94.38 97 ILE A N 1
ATOM 759 C CA . ILE A 1 97 ? -6.203 -5.871 -2.924 1.00 94.38 97 ILE A CA 1
ATOM 760 C C . ILE A 1 97 ? -6.217 -4.752 -3.968 1.00 94.38 97 ILE A C 1
ATOM 762 O O . ILE A 1 97 ? -5.447 -4.810 -4.922 1.00 94.38 97 ILE A O 1
ATOM 766 N N . LEU A 1 98 ? -7.047 -3.721 -3.781 1.00 92.69 98 LEU A N 1
ATOM 767 C CA . LEU A 1 98 ? -7.133 -2.600 -4.720 1.00 92.69 98 LEU A CA 1
ATOM 768 C C . LEU A 1 98 ? -5.803 -1.847 -4.838 1.00 92.69 98 LEU A C 1
ATOM 770 O O . LEU A 1 98 ? -5.381 -1.538 -5.949 1.00 92.69 98 LEU A O 1
ATOM 774 N N . THR A 1 99 ? -5.115 -1.602 -3.723 1.00 89.88 99 THR A N 1
ATOM 775 C CA . THR A 1 99 ? -3.805 -0.942 -3.705 1.00 89.88 99 THR A CA 1
ATOM 776 C C . THR A 1 99 ? -2.738 -1.788 -4.396 1.00 89.88 99 THR A C 1
ATOM 778 O O . THR A 1 99 ? -1.961 -1.246 -5.174 1.00 89.88 99 THR A O 1
ATOM 781 N N . VAL A 1 100 ? -2.700 -3.106 -4.169 1.00 92.81 100 VAL A N 1
ATOM 782 C CA . VAL A 1 100 ? -1.729 -3.997 -4.832 1.00 92.81 100 VAL A CA 1
ATOM 783 C C . VAL A 1 100 ? -2.009 -4.099 -6.327 1.00 92.81 100 VAL A C 1
ATOM 785 O O . VAL A 1 100 ? -1.084 -3.975 -7.120 1.00 92.81 100 VAL A O 1
ATOM 788 N N . VAL A 1 101 ? -3.269 -4.285 -6.730 1.00 94.62 101 VAL A N 1
ATOM 789 C CA . VAL A 1 101 ? -3.647 -4.368 -8.149 1.00 94.62 101 VAL A CA 1
ATOM 790 C C . VAL A 1 101 ? -3.375 -3.043 -8.859 1.00 94.62 101 VAL A C 1
ATOM 792 O O . VAL A 1 101 ? -2.747 -3.037 -9.913 1.00 94.62 101 VAL A O 1
ATOM 795 N N . GLY A 1 102 ? -3.781 -1.916 -8.271 1.00 92.50 102 GLY A N 1
ATOM 796 C CA . GLY A 1 102 ? -3.487 -0.588 -8.812 1.00 92.50 102 GLY A CA 1
ATOM 797 C C . GLY A 1 102 ? -1.986 -0.308 -8.878 1.00 92.50 102 GLY A C 1
ATOM 798 O O . GLY A 1 102 ? -1.507 0.226 -9.875 1.00 92.50 102 GLY A O 1
ATOM 799 N N . GLY A 1 1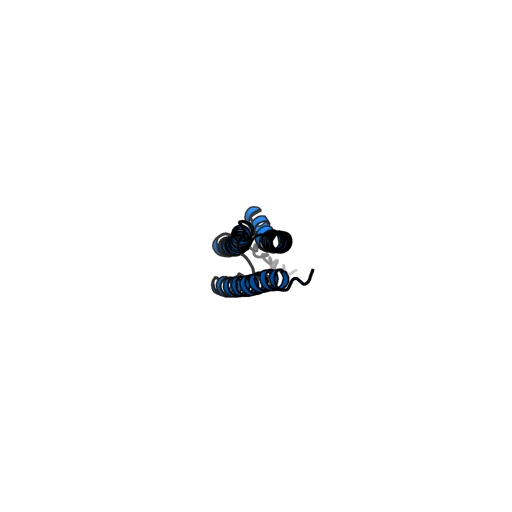03 ? -1.235 -0.733 -7.860 1.00 90.06 103 GLY A N 1
ATOM 800 C CA . GLY A 1 103 ? 0.219 -0.635 -7.830 1.00 90.06 103 GLY A CA 1
ATOM 801 C C . GLY A 1 103 ? 0.896 -1.473 -8.915 1.00 90.06 103 GLY A C 1
ATOM 802 O O . GLY A 1 103 ? 1.765 -0.978 -9.623 1.00 90.06 103 GLY A O 1
ATOM 803 N N . LEU A 1 104 ? 0.448 -2.715 -9.120 1.00 93.38 104 LEU A N 1
ATOM 804 C CA . LEU A 1 104 ? 0.922 -3.576 -10.208 1.00 93.38 104 LEU A CA 1
ATOM 805 C C . LEU A 1 104 ? 0.655 -2.942 -11.573 1.00 93.38 104 LEU A C 1
ATOM 807 O O . LEU A 1 104 ? 1.559 -2.881 -12.400 1.00 93.38 104 LEU A O 1
ATOM 811 N N . ILE A 1 105 ? -0.565 -2.446 -11.800 1.00 93.50 105 ILE A N 1
ATOM 812 C CA . ILE A 1 105 ? -0.928 -1.769 -13.050 1.00 93.50 105 ILE A CA 1
ATOM 813 C C . ILE A 1 105 ? -0.027 -0.550 -13.267 1.00 93.50 105 ILE A C 1
ATOM 815 O O . ILE A 1 105 ? 0.548 -0.407 -14.342 1.00 93.50 105 ILE A O 1
ATOM 819 N N . GLY A 1 106 ? 0.141 0.301 -12.251 1.00 89.06 106 GLY A N 1
ATOM 820 C CA . GLY A 1 106 ? 1.016 1.470 -12.322 1.00 89.06 106 GLY A CA 1
ATOM 821 C C . GLY A 1 106 ? 2.466 1.097 -12.630 1.00 89.06 106 GLY A C 1
ATOM 822 O O . GLY A 1 106 ? 3.064 1.676 -13.531 1.00 89.06 106 GLY A O 1
ATOM 823 N N . TRP A 1 107 ? 3.005 0.092 -11.941 1.00 89.38 107 TRP A N 1
ATOM 824 C CA . TRP A 1 107 ? 4.354 -0.427 -12.165 1.00 89.38 107 TRP A CA 1
ATOM 825 C C . TRP A 1 107 ? 4.544 -0.935 -13.602 1.00 89.38 107 TRP A C 1
ATOM 827 O O . TRP A 1 107 ? 5.498 -0.541 -14.270 1.00 89.38 107 TRP A O 1
ATOM 837 N N . VAL A 1 108 ? 3.601 -1.734 -14.118 1.00 90.19 108 VAL A N 1
ATOM 838 C CA . VAL A 1 108 ? 3.629 -2.217 -15.510 1.00 90.19 108 VAL A CA 1
ATOM 839 C C . VAL A 1 108 ? 3.564 -1.055 -16.496 1.00 90.19 108 VAL A C 1
ATOM 841 O O . VAL A 1 108 ? 4.331 -1.039 -17.452 1.00 90.19 108 VAL A O 1
ATOM 844 N N . LEU A 1 109 ? 2.683 -0.075 -16.276 1.00 88.56 109 LEU A N 1
ATOM 845 C CA . LEU A 1 109 ? 2.558 1.093 -17.151 1.00 88.56 109 LEU A CA 1
ATOM 846 C C . LEU A 1 109 ? 3.836 1.936 -17.169 1.00 88.56 109 LEU A C 1
ATOM 848 O O . LEU A 1 109 ? 4.253 2.370 -18.236 1.00 88.56 109 LEU A O 1
ATOM 852 N N . ILE A 1 110 ? 4.477 2.139 -16.017 1.00 86.75 110 ILE A N 1
ATOM 853 C CA . ILE A 1 110 ? 5.747 2.872 -15.912 1.00 86.75 110 ILE A CA 1
ATOM 854 C C . ILE A 1 110 ? 6.837 2.172 -16.730 1.00 86.75 110 ILE A C 1
ATOM 856 O O . ILE A 1 110 ? 7.503 2.809 -17.547 1.00 86.75 110 ILE A O 1
ATOM 860 N N . HIS A 1 111 ? 6.986 0.856 -16.561 1.00 84.44 111 HIS A N 1
ATOM 861 C CA . HIS A 1 111 ? 7.951 0.070 -17.332 1.00 84.44 111 HIS A CA 1
ATOM 862 C C . HIS A 1 111 ? 7.592 0.005 -18.818 1.00 84.44 111 HIS A C 1
ATOM 864 O O . HIS A 1 111 ? 8.480 0.079 -19.661 1.00 84.44 111 HIS A O 1
ATOM 870 N N . TRP A 1 112 ? 6.306 -0.053 -19.163 1.00 85.19 112 TRP A N 1
ATOM 871 C CA . TRP A 1 112 ? 5.842 0.010 -20.548 1.00 85.19 112 TRP A CA 1
ATOM 872 C C . TRP A 1 112 ? 6.204 1.339 -21.213 1.00 85.19 112 TRP A C 1
ATOM 874 O O . TRP A 1 112 ? 6.795 1.332 -22.289 1.00 85.19 112 TRP A O 1
ATOM 884 N N . VAL A 1 113 ? 5.894 2.473 -20.572 1.00 83.75 113 VAL A N 1
ATOM 885 C CA . VAL A 1 113 ? 6.242 3.814 -21.072 1.00 83.75 113 VAL A CA 1
ATOM 886 C C . VAL A 1 113 ? 7.748 3.911 -21.286 1.00 83.75 113 VAL A C 1
ATOM 888 O O . VAL A 1 113 ? 8.185 4.286 -22.374 1.00 83.75 113 VAL A O 1
ATOM 891 N N . ARG A 1 114 ? 8.534 3.462 -20.304 1.00 77.31 114 ARG A N 1
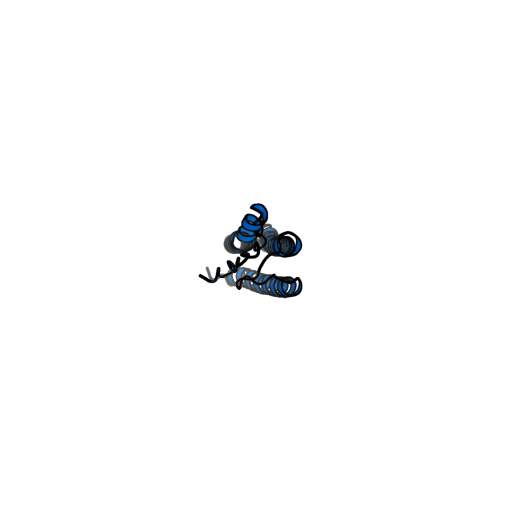ATOM 892 C CA . ARG A 1 114 ? 9.992 3.400 -20.399 1.00 77.31 114 ARG A CA 1
ATOM 893 C C . ARG A 1 114 ? 10.478 2.557 -21.588 1.00 77.31 114 ARG A C 1
ATOM 895 O O . ARG A 1 114 ? 11.321 3.020 -22.347 1.00 77.31 114 ARG A O 1
ATOM 902 N N . LEU A 1 115 ? 9.966 1.336 -21.762 1.00 79.00 115 LEU A N 1
ATOM 903 C CA . LEU A 1 115 ? 10.370 0.434 -22.852 1.00 79.00 115 LEU A CA 1
ATOM 904 C C . LEU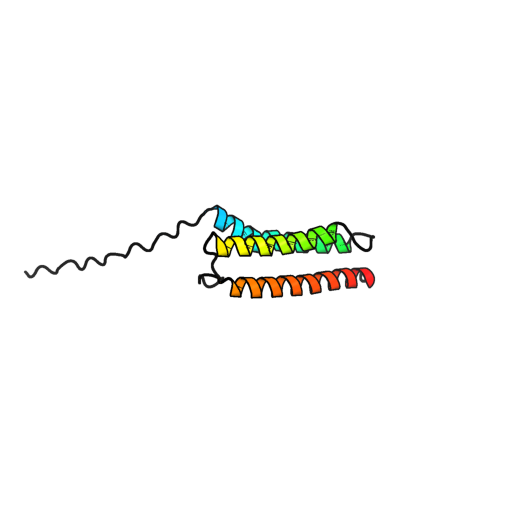 A 1 115 ? 9.928 0.936 -24.230 1.00 79.00 115 LEU A C 1
ATOM 906 O O . LEU A 1 115 ? 10.638 0.744 -25.212 1.00 79.00 115 LEU A O 1
ATOM 910 N N . SER A 1 116 ? 8.760 1.575 -24.305 1.00 81.38 116 SER A N 1
ATOM 911 C CA . SER A 1 116 ? 8.222 2.129 -25.549 1.00 81.38 116 SER A CA 1
ATOM 912 C C . SER A 1 116 ? 8.997 3.348 -26.056 1.00 81.38 116 SER A C 1
ATOM 914 O O . SER A 1 116 ? 8.770 3.770 -27.189 1.00 81.38 116 SER A O 1
ATOM 916 N N . GLY A 1 117 ? 9.896 3.916 -25.239 1.00 64.81 117 GLY A N 1
ATOM 917 C CA . GLY A 1 117 ? 10.664 5.106 -25.601 1.00 64.81 117 GLY A CA 1
ATOM 918 C C . GLY A 1 117 ? 9.776 6.310 -25.916 1.00 64.81 117 GLY A C 1
ATOM 919 O O . GLY A 1 117 ? 10.195 7.203 -26.646 1.00 64.81 117 GLY A O 1
ATOM 920 N N . TRP A 1 118 ? 8.533 6.330 -25.419 1.00 59.06 118 TRP A N 1
ATOM 921 C CA . TRP A 1 118 ? 7.666 7.506 -25.449 1.00 59.06 118 TRP A CA 1
ATOM 922 C C . TRP A 1 118 ? 8.188 8.528 -24.436 1.00 59.06 118 TRP A C 1
ATOM 924 O O . TRP A 1 118 ? 7.534 8.734 -23.425 1.00 59.06 118 TRP A O 1
ATOM 934 N N . TRP A 1 119 ? 9.383 9.078 -24.674 1.00 53.62 119 TRP A N 1
ATOM 935 C CA . TRP A 1 119 ? 9.949 10.327 -24.146 1.00 53.62 119 TRP A CA 1
ATOM 936 C C . TRP A 1 119 ? 11.334 10.557 -24.760 1.00 53.62 119 TRP A C 1
ATOM 938 O O . TRP A 1 119 ? 12.200 9.666 -24.618 1.00 53.62 119 TRP A O 1
#

Radius of gyration: 22.65 Å; chains: 1; bounding box: 66×33×67 Å

Secondary structure (DSSP, 8-state):
--------------------HHHHHHHHIIIIIHHHHHHHHHHHHHT--SSS-HHHHHHHHHHHHHHHHHHHHHHHH-PBPTTSSBPPHHHHHHHHHHHHHHHHHHHHHHHHHHHHT--

pLDDT: mean 78.96, std 12.63, range [49.0, 94.62]

Sequence (119 aa):
MMVQPDNSSQGQPTPEQTQSPAGCLLRLYWMIFGYLLAVLCGVSIVNHHGDFSFVDVIYWLALGGVLLARWVDISRYNGTRTDGQPATLRDWKVHAILTVVGGLIGWVLIHWVRLSGWW

Foldseek 3Di:
DDDDPDPPPPPPPPPPLPQDVVLVVLVCCLVPVLVVLLVVLLVVLLVDDDQDDPSVVSNVVSLVSSLVSVVCSLPPRQHADPVRHRDDVVNSVVVNVCSVVVSVVSVVVSSVCSVVVVD